Protein AF-A0A521LLM1-F1 (afdb_monomer_lite)

Structure (mmCIF, N/CA/C/O backbone):
data_AF-A0A521LLM1-F1
#
_entry.id   AF-A0A521LLM1-F1
#
loop_
_atom_site.group_PDB
_atom_site.id
_atom_site.type_symbol
_atom_site.label_atom_id
_atom_site.label_alt_id
_atom_site.label_comp_id
_atom_site.label_asym_id
_atom_site.label_entity_id
_atom_site.label_seq_id
_atom_site.pdbx_PDB_ins_code
_atom_site.Cartn_x
_atom_site.Cartn_y
_atom_site.Cartn_z
_atom_site.occupancy
_atom_site.B_iso_or_equiv
_atom_site.auth_seq_id
_atom_site.auth_comp_id
_atom_site.auth_asym_id
_atom_site.auth_atom_id
_atom_site.pdbx_PDB_model_num
ATOM 1 N N . MET A 1 1 ? -13.647 39.455 -6.772 1.00 45.31 1 MET A N 1
ATOM 2 C CA . MET A 1 1 ? -14.252 38.126 -6.543 1.00 45.31 1 MET A CA 1
ATOM 3 C C . MET A 1 1 ? -13.423 37.092 -7.278 1.00 45.31 1 MET A C 1
ATOM 5 O O . MET A 1 1 ? -13.362 37.186 -8.492 1.00 45.31 1 MET A O 1
ATOM 9 N N . ALA A 1 2 ? -12.785 36.170 -6.558 1.00 44.16 2 ALA A N 1
ATOM 10 C CA . ALA A 1 2 ? -12.483 34.807 -7.012 1.00 44.16 2 ALA A CA 1
ATOM 11 C C . ALA A 1 2 ? -11.759 34.092 -5.862 1.00 44.16 2 ALA A C 1
ATOM 13 O O . ALA A 1 2 ? -10.564 34.276 -5.654 1.00 44.16 2 ALA A O 1
ATOM 14 N N . VAL A 1 3 ? -12.512 33.335 -5.066 1.00 44.16 3 VAL A N 1
ATOM 15 C CA . VAL A 1 3 ? -11.951 32.406 -4.084 1.00 44.16 3 VAL A CA 1
ATOM 16 C C . VAL A 1 3 ? -11.579 31.159 -4.876 1.00 44.16 3 VAL A C 1
ATOM 18 O O . VAL A 1 3 ? -12.461 30.400 -5.274 1.00 44.16 3 VAL A O 1
ATOM 21 N N . ALA A 1 4 ? -10.297 30.978 -5.184 1.00 46.44 4 ALA A N 1
ATOM 22 C CA . ALA A 1 4 ? -9.822 29.734 -5.771 1.00 46.44 4 ALA A CA 1
ATOM 23 C C . ALA A 1 4 ? -9.802 28.676 -4.662 1.00 46.44 4 ALA A C 1
ATOM 25 O O . ALA A 1 4 ? -8.832 28.542 -3.920 1.00 46.44 4 ALA A O 1
ATOM 26 N N . ALA A 1 5 ? -10.923 27.973 -4.503 1.00 47.66 5 ALA A N 1
ATOM 27 C CA . ALA A 1 5 ? -10.981 26.766 -3.702 1.00 47.66 5 ALA A CA 1
ATOM 28 C C . ALA A 1 5 ? -10.036 25.746 -4.347 1.00 47.66 5 ALA A C 1
ATOM 30 O O . ALA A 1 5 ? -10.317 25.222 -5.425 1.00 47.66 5 ALA A O 1
ATOM 31 N N . ALA A 1 6 ? -8.895 25.503 -3.703 1.00 44.62 6 ALA A N 1
ATOM 32 C CA . ALA A 1 6 ? -8.033 24.381 -4.022 1.00 44.62 6 ALA A CA 1
ATOM 33 C C . ALA A 1 6 ? -8.819 23.102 -3.718 1.00 44.62 6 ALA A C 1
ATOM 35 O O . ALA A 1 6 ? -8.839 22.607 -2.592 1.00 44.62 6 ALA A O 1
ATOM 36 N N . ALA A 1 7 ? -9.536 22.604 -4.722 1.00 44.50 7 ALA A N 1
ATOM 37 C CA . ALA A 1 7 ? -10.058 21.257 -4.709 1.00 44.50 7 ALA A CA 1
ATOM 38 C C . ALA A 1 7 ? -8.840 20.333 -4.653 1.00 44.50 7 ALA A C 1
ATOM 40 O O . ALA A 1 7 ? -8.140 20.149 -5.649 1.00 44.50 7 ALA A O 1
ATOM 41 N N . ALA A 1 8 ? -8.557 19.807 -3.462 1.00 44.53 8 ALA A N 1
ATOM 42 C CA . ALA A 1 8 ? -7.682 18.666 -3.290 1.00 44.53 8 ALA A CA 1
ATOM 43 C C . ALA A 1 8 ? -8.292 17.524 -4.106 1.00 44.53 8 ALA A C 1
ATOM 45 O O . ALA A 1 8 ? -9.218 16.840 -3.670 1.00 44.53 8 ALA A O 1
ATOM 46 N N . VAL A 1 9 ? -7.826 17.387 -5.344 1.00 39.69 9 VAL A N 1
ATOM 47 C CA . VAL A 1 9 ? -8.092 16.236 -6.192 1.00 39.69 9 VAL A CA 1
ATOM 48 C C . VAL A 1 9 ? -7.537 15.039 -5.436 1.00 39.69 9 VAL A C 1
ATOM 50 O O . VAL A 1 9 ? -6.327 14.803 -5.424 1.00 39.69 9 VAL A O 1
ATOM 53 N N . LEU A 1 10 ? -8.428 14.299 -4.767 1.00 47.03 10 LEU A N 1
ATOM 54 C CA . LEU A 1 10 ? -8.182 12.915 -4.388 1.00 47.03 10 LEU A CA 1
ATOM 55 C C . LEU A 1 10 ? -7.983 12.149 -5.692 1.00 47.03 10 LEU A C 1
ATOM 57 O O . LEU A 1 10 ? -8.902 11.564 -6.259 1.00 47.03 10 LEU A O 1
ATOM 61 N N . SER A 1 11 ? -6.752 12.214 -6.180 1.00 41.59 11 SER A N 1
ATOM 62 C CA . SER A 1 11 ? -6.236 11.451 -7.299 1.00 41.59 11 SER A CA 1
ATOM 63 C C . SER A 1 11 ? -6.024 10.031 -6.791 1.00 41.59 11 SER A C 1
ATOM 65 O O . SER A 1 11 ? -4.894 9.571 -6.641 1.00 41.59 11 SER A O 1
ATOM 67 N N . GLY A 1 12 ? -7.121 9.347 -6.454 1.00 43.66 12 GLY A N 1
ATOM 68 C CA . GLY A 1 12 ? -7.130 7.899 -6.340 1.00 43.66 12 GLY A CA 1
ATOM 69 C C . GLY A 1 12 ? -6.801 7.363 -7.723 1.00 43.66 12 GLY A C 1
ATOM 70 O O . GLY A 1 12 ? -7.693 7.169 -8.542 1.00 43.66 12 GLY A O 1
ATOM 71 N N . SER A 1 13 ? -5.505 7.259 -8.021 1.00 41.56 13 SER A N 1
ATOM 72 C CA . SER A 1 13 ? -5.014 6.765 -9.300 1.00 41.56 13 SER A CA 1
ATOM 73 C C . SER A 1 13 ? -5.623 5.380 -9.520 1.00 41.56 13 SER A C 1
ATOM 75 O O . SER A 1 13 ? -5.412 4.516 -8.666 1.00 41.56 13 SER A O 1
ATOM 77 N N . PRO A 1 14 ? -6.338 5.134 -10.633 1.00 42.03 14 PRO A N 1
ATOM 78 C CA . PRO A 1 14 ? -6.913 3.820 -10.925 1.00 42.03 14 PRO A CA 1
ATOM 79 C C . PRO A 1 14 ? -5.849 2.711 -10.970 1.00 42.03 14 PRO A C 1
ATOM 81 O O . PRO A 1 14 ? -6.168 1.567 -10.674 1.00 42.03 14 PRO A O 1
ATOM 84 N N . ALA A 1 15 ? -4.575 3.066 -11.183 1.00 49.22 15 ALA A N 1
ATOM 85 C CA . ALA A 1 15 ? -3.435 2.156 -11.067 1.00 49.22 15 ALA A CA 1
ATOM 86 C C . ALA A 1 15 ? -3.388 1.399 -9.723 1.00 49.22 15 ALA A C 1
ATOM 88 O O . ALA A 1 15 ? -3.118 0.206 -9.700 1.00 49.22 15 ALA A O 1
ATOM 89 N N . ALA A 1 16 ? -3.735 2.055 -8.608 1.00 50.44 16 ALA A N 1
ATOM 90 C CA . ALA A 1 16 ? -3.712 1.421 -7.288 1.00 50.44 16 ALA A CA 1
ATOM 91 C C . ALA A 1 16 ? -4.812 0.357 -7.124 1.00 50.44 16 ALA A C 1
ATOM 93 O O . ALA A 1 16 ? -4.648 -0.608 -6.384 1.00 50.44 16 ALA A O 1
ATOM 94 N N . ALA A 1 17 ? -5.953 0.534 -7.796 1.00 48.75 17 ALA A N 1
ATOM 95 C CA . ALA A 1 17 ? -7.038 -0.441 -7.764 1.00 48.75 17 ALA A CA 1
ATOM 96 C C . ALA A 1 17 ? -6.733 -1.669 -8.640 1.00 48.75 17 ALA A C 1
ATOM 98 O O . ALA A 1 17 ? -7.303 -2.729 -8.391 1.00 48.75 17 ALA A O 1
ATOM 99 N N . GLU A 1 18 ? -5.829 -1.547 -9.617 1.00 54.41 18 GLU A N 1
ATOM 100 C CA . GLU A 1 18 ? -5.413 -2.633 -10.516 1.00 54.41 18 GLU A CA 1
ATOM 101 C C . GLU A 1 18 ? -4.160 -3.390 -10.041 1.00 54.41 18 GLU A C 1
ATOM 103 O O . GLU A 1 18 ? -3.900 -4.501 -10.508 1.00 54.41 18 GLU A O 1
ATOM 108 N N . ASP A 1 19 ? -3.408 -2.847 -9.079 1.00 68.25 19 ASP A N 1
ATOM 109 C CA . ASP A 1 19 ? -2.218 -3.490 -8.519 1.00 68.25 19 ASP A CA 1
ATOM 110 C C . ASP A 1 19 ? -2.588 -4.750 -7.707 1.00 68.25 19 ASP A C 1
ATOM 112 O O . ASP A 1 19 ? -2.953 -4.711 -6.526 1.00 68.25 19 ASP A O 1
ATOM 116 N N . ARG A 1 20 ? -2.495 -5.918 -8.355 1.00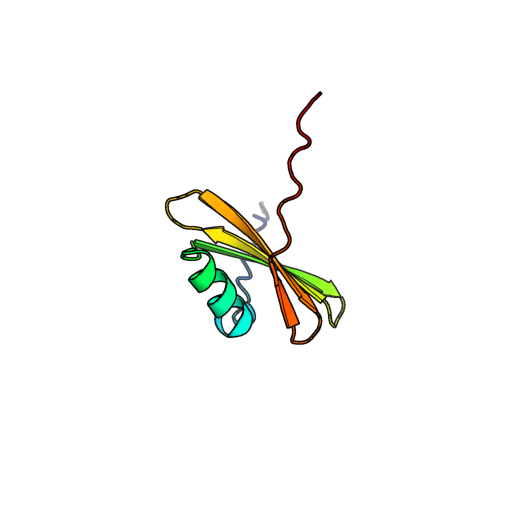 78.31 20 ARG A N 1
ATOM 117 C CA . ARG A 1 20 ? -2.810 -7.235 -7.768 1.00 78.31 20 ARG A CA 1
ATOM 118 C C . ARG A 1 20 ? -1.952 -7.550 -6.534 1.00 78.31 20 ARG A C 1
ATOM 120 O O . ARG A 1 20 ? -2.421 -8.198 -5.598 1.00 78.31 20 ARG A O 1
ATOM 127 N N . GLU A 1 21 ? -0.712 -7.067 -6.524 1.00 80.19 21 GLU A N 1
ATOM 128 C CA . GLU A 1 21 ? 0.215 -7.140 -5.390 1.00 80.19 21 GLU A CA 1
ATOM 129 C C . GLU A 1 21 ? -0.298 -6.330 -4.188 1.00 80.19 21 GLU A C 1
ATOM 131 O O . GLU A 1 21 ? -0.345 -6.842 -3.066 1.00 80.19 21 GLU A O 1
ATOM 136 N N . LEU A 1 22 ? -0.770 -5.099 -4.422 1.00 81.31 22 LEU A N 1
ATOM 137 C CA . LEU A 1 22 ? -1.337 -4.244 -3.379 1.00 81.31 22 LEU A CA 1
ATOM 138 C C . LEU A 1 22 ? -2.559 -4.909 -2.738 1.00 81.31 22 LEU A C 1
ATOM 140 O O . LEU A 1 22 ? -2.633 -5.014 -1.513 1.00 81.31 22 LEU A O 1
ATOM 144 N N . GLN A 1 23 ? -3.485 -5.424 -3.552 1.00 82.56 23 GLN A N 1
ATOM 145 C CA . GLN A 1 23 ? -4.670 -6.128 -3.054 1.00 82.56 23 GLN A CA 1
ATOM 146 C C . GLN A 1 23 ? -4.305 -7.369 -2.223 1.00 82.56 23 GLN A C 1
ATOM 148 O O . GLN A 1 23 ? -4.881 -7.584 -1.159 1.00 82.56 23 GLN A O 1
ATOM 153 N N . SER A 1 24 ? -3.308 -8.147 -2.659 1.00 85.88 24 SER A N 1
ATOM 154 C CA . SER A 1 24 ? -2.801 -9.318 -1.924 1.00 85.88 24 SER A CA 1
ATOM 155 C C . SER A 1 24 ? -2.252 -8.944 -0.544 1.00 85.88 24 SER A C 1
ATOM 157 O O . SER A 1 24 ? -2.484 -9.647 0.441 1.00 85.88 24 SER A O 1
ATOM 159 N N . ILE A 1 25 ? -1.548 -7.813 -0.436 1.00 85.81 25 ILE A N 1
ATOM 160 C CA . ILE A 1 25 ? -1.058 -7.314 0.854 1.00 85.81 25 ILE A CA 1
ATOM 161 C C . ILE A 1 25 ? -2.228 -6.902 1.747 1.00 85.81 25 ILE A C 1
ATOM 163 O O . ILE A 1 25 ? -2.233 -7.247 2.927 1.00 85.81 25 ILE A O 1
ATOM 167 N N . LEU A 1 26 ? -3.218 -6.190 1.210 1.00 86.75 26 LEU A N 1
ATOM 168 C CA . LEU A 1 26 ? -4.379 -5.739 1.978 1.00 86.75 26 LEU A CA 1
ATOM 169 C C . LEU A 1 26 ? -5.211 -6.908 2.517 1.00 86.75 26 LEU A C 1
ATOM 171 O O . LEU A 1 26 ? -5.563 -6.900 3.699 1.00 86.75 26 LEU A O 1
ATOM 175 N N . ASP A 1 27 ? -5.436 -7.934 1.696 1.00 87.81 27 ASP A N 1
ATOM 176 C CA . ASP A 1 27 ? -6.134 -9.163 2.084 1.00 87.81 27 ASP A CA 1
ATOM 177 C C . ASP A 1 27 ? -5.407 -9.887 3.229 1.00 87.81 27 ASP A C 1
ATOM 179 O O . ASP A 1 27 ? -5.991 -10.144 4.283 1.00 87.81 27 ASP A O 1
ATOM 183 N N . LYS A 1 28 ? -4.082 -10.065 3.108 1.00 87.00 28 LYS A N 1
ATOM 184 C CA . LYS A 1 28 ? -3.236 -10.630 4.177 1.00 87.00 28 LYS A CA 1
ATOM 185 C C . LYS A 1 28 ? -3.274 -9.825 5.478 1.00 87.00 28 LYS A C 1
ATOM 187 O O . LYS A 1 28 ? -2.985 -10.370 6.540 1.00 87.00 28 LYS A O 1
ATOM 192 N N . GLN A 1 29 ? -3.571 -8.527 5.410 1.00 84.88 29 GLN A N 1
ATOM 193 C CA . GLN A 1 29 ? -3.695 -7.652 6.579 1.00 84.88 29 GLN A CA 1
ATOM 194 C C . GLN A 1 29 ? -5.132 -7.532 7.100 1.00 84.88 29 GLN A C 1
ATOM 196 O O . GLN A 1 29 ? -5.361 -6.754 8.029 1.00 84.88 29 GLN A O 1
ATOM 201 N N . ALA A 1 30 ? -6.088 -8.266 6.514 1.00 86.81 30 ALA A N 1
ATOM 202 C CA . ALA A 1 30 ? -7.518 -8.118 6.773 1.00 86.81 30 ALA A CA 1
ATOM 203 C C . ALA A 1 30 ? -7.963 -6.640 6.712 1.00 86.81 30 ALA A C 1
ATOM 205 O O . ALA A 1 30 ? -8.761 -6.168 7.524 1.00 86.81 30 ALA A O 1
ATOM 206 N N . CYS A 1 31 ? -7.387 -5.884 5.773 1.00 86.25 31 CYS A N 1
ATOM 207 C CA . CYS A 1 31 ? -7.619 -4.459 5.604 1.00 86.25 31 CYS A CA 1
ATOM 208 C C . CYS A 1 31 ? -8.505 -4.213 4.386 1.00 86.25 31 CYS A C 1
ATOM 210 O O . CYS A 1 31 ? -8.087 -4.410 3.249 1.00 86.25 31 CYS A O 1
ATOM 212 N N . VAL A 1 32 ? -9.712 -3.702 4.619 1.00 87.12 32 VAL A N 1
ATOM 213 C CA . VAL A 1 32 ? -10.549 -3.156 3.546 1.00 87.12 32 VAL A CA 1
ATOM 214 C C . VAL A 1 32 ? -10.172 -1.692 3.359 1.00 87.12 32 VAL A C 1
ATOM 216 O O . VAL A 1 32 ? -10.383 -0.889 4.268 1.00 87.12 32 VAL A O 1
ATOM 219 N N . ALA A 1 33 ? -9.602 -1.340 2.207 1.00 83.88 33 ALA A N 1
ATOM 220 C CA . ALA A 1 33 ? -9.203 0.034 1.919 1.00 83.88 33 ALA A CA 1
ATOM 221 C C . ALA A 1 33 ? -10.422 0.973 1.896 1.00 83.88 33 ALA A C 1
ATOM 223 O O . ALA A 1 33 ? -11.349 0.796 1.111 1.00 83.88 33 ALA A O 1
ATOM 224 N N . GLU A 1 34 ? -10.413 1.984 2.761 1.00 87.00 34 GLU A N 1
ATOM 225 C CA . GLU A 1 34 ? -11.370 3.094 2.747 1.00 87.00 34 GLU A CA 1
ATOM 226 C C . GLU A 1 34 ? -10.832 4.273 1.933 1.00 87.00 34 GLU A C 1
ATOM 228 O O . GLU A 1 34 ? -11.563 4.899 1.168 1.00 87.00 34 GLU A O 1
ATOM 233 N N . ARG A 1 35 ? -9.535 4.564 2.089 1.00 84.44 35 ARG A N 1
ATOM 234 C CA . ARG A 1 35 ? -8.803 5.569 1.313 1.00 84.44 35 ARG A CA 1
ATOM 235 C C . ARG A 1 35 ? -7.431 5.038 0.943 1.00 84.44 35 ARG A C 1
ATOM 237 O O . ARG A 1 35 ? -6.799 4.370 1.755 1.00 84.44 35 ARG A O 1
ATOM 244 N N . ILE A 1 36 ? -6.977 5.372 -0.258 1.00 85.94 36 ILE A N 1
ATOM 245 C CA . ILE A 1 36 ? -5.645 5.040 -0.762 1.00 85.94 36 ILE A CA 1
ATOM 246 C C . ILE A 1 36 ? -5.015 6.339 -1.263 1.00 85.94 36 ILE A C 1
ATOM 248 O O . ILE A 1 36 ? -5.512 6.940 -2.215 1.00 85.94 36 ILE A O 1
ATOM 252 N N . GLY A 1 37 ? -3.947 6.783 -0.606 1.00 86.81 37 GLY A N 1
ATOM 253 C CA . GLY A 1 37 ? -3.042 7.811 -1.108 1.00 86.81 37 GLY A CA 1
ATOM 254 C C . GLY A 1 37 ? -1.933 7.154 -1.920 1.00 86.81 37 GLY A C 1
ATOM 255 O O . GLY A 1 37 ? -1.393 6.138 -1.495 1.00 86.81 37 GLY A O 1
ATOM 256 N N . ARG A 1 38 ? -1.606 7.705 -3.089 1.00 86.69 38 ARG A N 1
ATOM 257 C CA . ARG A 1 38 ? -0.481 7.262 -3.919 1.00 86.69 38 ARG A CA 1
ATOM 258 C C . ARG A 1 38 ? 0.511 8.409 -4.036 1.00 86.69 38 ARG A C 1
ATOM 260 O O . ARG A 1 38 ? 0.132 9.499 -4.456 1.00 86.69 38 ARG A O 1
ATOM 267 N N . THR A 1 39 ? 1.765 8.128 -3.730 1.00 86.50 39 THR A N 1
ATOM 268 C CA . THR A 1 39 ? 2.875 9.072 -3.802 1.00 86.50 39 THR A CA 1
ATOM 269 C C . THR A 1 39 ? 3.968 8.454 -4.654 1.00 86.50 39 THR A C 1
ATOM 271 O O . THR A 1 39 ? 4.580 7.459 -4.274 1.00 86.50 39 THR A O 1
ATOM 274 N N . GLU A 1 40 ? 4.211 9.023 -5.828 1.00 86.31 40 GLU A N 1
ATOM 275 C CA . GLU A 1 40 ? 5.321 8.604 -6.679 1.00 86.31 40 GLU A CA 1
ATOM 276 C C . GLU A 1 40 ? 6.615 9.226 -6.142 1.00 86.31 40 GLU A C 1
ATOM 278 O O . GLU A 1 40 ? 6.745 10.447 -6.075 1.00 86.31 40 GLU A O 1
ATOM 283 N N . LEU A 1 41 ? 7.545 8.382 -5.691 1.00 83.75 41 LEU A N 1
ATOM 284 C CA . LEU A 1 41 ? 8.843 8.807 -5.160 1.00 83.75 41 LEU A CA 1
ATOM 285 C C . LEU A 1 41 ? 9.908 8.840 -6.263 1.00 83.75 41 LEU A C 1
ATOM 287 O O . LEU A 1 41 ? 10.840 9.638 -6.204 1.00 83.75 41 LEU A O 1
ATOM 291 N N . SER A 1 42 ? 9.780 7.969 -7.265 1.00 85.06 42 SER A N 1
ATOM 292 C CA . SER A 1 42 ? 10.593 7.969 -8.483 1.00 85.06 42 SER A CA 1
ATOM 293 C C . SER A 1 42 ? 9.875 7.213 -9.604 1.00 85.06 42 SER A C 1
ATOM 295 O O . SER A 1 42 ? 8.835 6.602 -9.366 1.00 85.06 42 SER A O 1
ATOM 297 N N . SER A 1 43 ? 10.465 7.178 -10.803 1.00 82.56 43 SER A N 1
ATOM 298 C CA . SER A 1 43 ? 9.926 6.438 -11.954 1.00 82.56 43 SER A CA 1
ATOM 299 C C . SER A 1 43 ? 9.724 4.941 -11.703 1.00 82.56 43 SER A C 1
ATOM 301 O O . SER A 1 43 ? 8.961 4.307 -12.423 1.00 82.56 43 SER A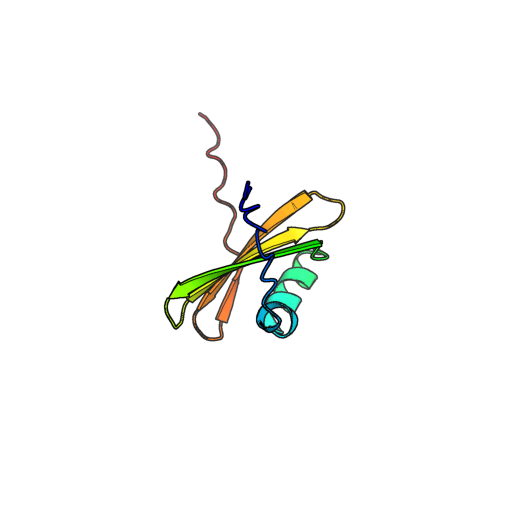 O 1
ATOM 303 N N . THR A 1 44 ? 10.402 4.372 -10.704 1.00 82.81 44 THR A N 1
ATOM 304 C CA . THR A 1 44 ? 10.274 2.961 -10.321 1.00 82.81 44 THR A CA 1
ATOM 305 C C . THR A 1 44 ? 9.811 2.779 -8.882 1.00 82.81 44 THR A C 1
ATOM 307 O O . THR A 1 44 ? 9.671 1.647 -8.450 1.00 82.81 44 THR A O 1
ATOM 310 N N . VAL A 1 45 ? 9.579 3.841 -8.106 1.00 86.12 45 VAL A N 1
ATOM 311 C CA . VAL A 1 45 ? 9.208 3.709 -6.688 1.00 86.12 45 VAL A CA 1
ATOM 312 C C . VAL A 1 45 ? 7.926 4.467 -6.414 1.00 86.12 45 VAL A C 1
ATOM 314 O O . VAL A 1 45 ? 7.865 5.689 -6.552 1.00 86.12 45 VAL A O 1
ATOM 317 N N . VAL A 1 46 ? 6.920 3.737 -5.947 1.00 88.19 46 VAL A N 1
ATOM 318 C CA . VAL A 1 46 ? 5.602 4.262 -5.600 1.00 88.19 46 VAL A CA 1
ATOM 319 C C . VAL A 1 46 ? 5.279 3.875 -4.164 1.00 88.19 46 VAL A C 1
ATOM 321 O O . VAL A 1 46 ? 5.335 2.708 -3.794 1.00 88.19 46 VAL A O 1
ATOM 324 N N . ALA A 1 47 ? 4.918 4.853 -3.343 1.00 88.19 47 ALA A N 1
ATOM 325 C CA . ALA A 1 47 ? 4.387 4.633 -2.009 1.00 88.19 47 ALA A CA 1
ATOM 326 C C . ALA A 1 47 ? 2.857 4.733 -2.021 1.00 88.19 47 ALA A C 1
ATOM 328 O O . ALA A 1 47 ? 2.274 5.628 -2.6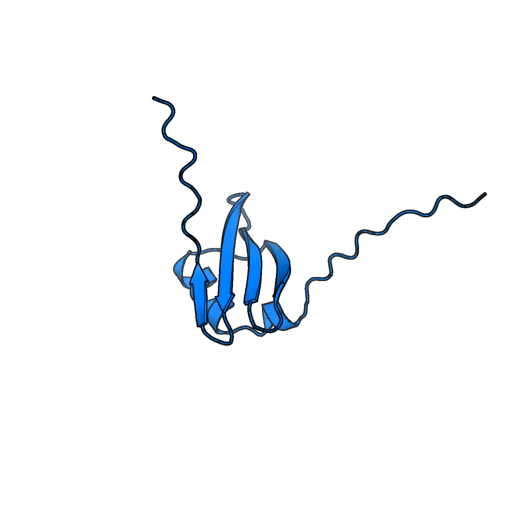30 1.00 88.19 47 ALA A O 1
ATOM 329 N N . TYR A 1 48 ? 2.214 3.821 -1.310 1.00 87.88 48 TYR A N 1
ATOM 330 C CA . TYR A 1 48 ? 0.783 3.746 -1.089 1.00 87.88 48 TYR A CA 1
ATOM 331 C C . TYR A 1 48 ? 0.493 3.878 0.405 1.00 87.88 48 TYR A C 1
ATOM 333 O O . TYR A 1 48 ? 0.985 3.098 1.220 1.00 87.88 48 TYR A O 1
ATOM 341 N N . GLU A 1 49 ? -0.341 4.842 0.768 1.00 89.25 49 GLU A N 1
ATOM 342 C CA . GLU A 1 49 ? -0.877 5.000 2.115 1.00 89.25 49 GLU A CA 1
ATOM 343 C C . GLU A 1 49 ? -2.339 4.572 2.127 1.00 89.25 49 GLU A C 1
ATOM 345 O O . GLU A 1 49 ? -3.220 5.260 1.614 1.00 89.25 49 GLU A O 1
ATOM 350 N N . VAL A 1 50 ? -2.609 3.410 2.708 1.00 88.50 50 VAL A N 1
ATOM 351 C CA . VAL A 1 50 ? -3.942 2.817 2.740 1.00 88.50 50 VAL A CA 1
ATOM 352 C C . VAL A 1 50 ? -4.545 2.979 4.123 1.00 88.50 50 VAL A C 1
ATOM 354 O O . VAL A 1 50 ? -4.030 2.451 5.102 1.00 88.50 50 VAL A O 1
ATOM 357 N N . THR A 1 51 ? -5.671 3.674 4.213 1.00 88.88 51 THR A N 1
ATOM 358 C CA . THR A 1 51 ? -6.471 3.756 5.436 1.00 88.88 51 THR A CA 1
ATOM 359 C C . THR A 1 51 ? -7.500 2.632 5.433 1.00 88.88 51 THR A C 1
ATOM 361 O O . THR A 1 51 ? -8.359 2.585 4.554 1.00 88.88 51 THR A O 1
ATOM 364 N N . CYS A 1 52 ? -7.423 1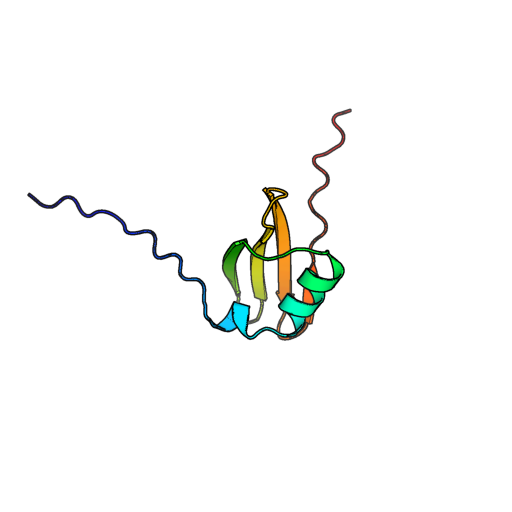.728 6.407 1.00 89.38 52 CYS A N 1
ATOM 365 C CA . CYS A 1 52 ? -8.341 0.605 6.558 1.00 89.38 52 CYS A CA 1
ATOM 366 C C . CYS A 1 52 ? -9.661 1.042 7.202 1.00 89.38 52 CYS A C 1
ATOM 368 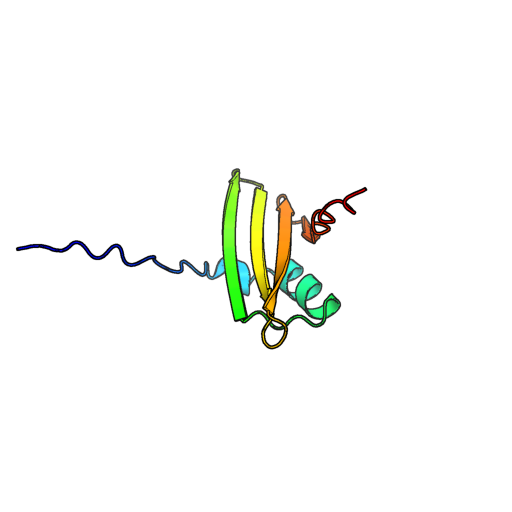O O . CYS A 1 52 ? -9.679 1.631 8.290 1.00 89.38 52 CYS A O 1
ATOM 370 N N . ARG A 1 53 ? -10.771 0.658 6.572 1.00 86.00 53 ARG A N 1
ATOM 371 C CA . ARG A 1 53 ? -12.134 0.888 7.054 1.00 86.00 53 ARG A CA 1
ATOM 372 C C . ARG A 1 53 ? -12.351 0.274 8.434 1.00 86.00 53 ARG A C 1
ATOM 374 O O . ARG A 1 53 ? -11.843 -0.805 8.739 1.00 86.00 53 ARG A O 1
ATOM 381 N N . GLY A 1 54 ? -13.117 0.963 9.276 1.00 83.12 54 GLY A N 1
ATOM 382 C CA . GLY A 1 54 ? -13.575 0.478 10.585 1.00 83.12 54 GLY A CA 1
ATOM 383 C C . GLY A 1 54 ? -12.523 0.478 11.699 1.00 83.12 54 GLY A C 1
ATOM 384 O O . GLY A 1 54 ? -12.877 0.650 12.858 1.00 83.12 54 GLY A O 1
ATOM 385 N N . SER A 1 55 ? -11.237 0.341 11.367 1.00 79.12 55 SER A N 1
ATOM 386 C CA . SER A 1 55 ? -10.144 0.375 12.350 1.00 79.12 55 SER A CA 1
ATOM 387 C C . SER A 1 55 ? -9.371 1.695 12.369 1.00 79.12 55 SER A C 1
ATOM 389 O O . SER A 1 55 ? -8.619 1.932 13.311 1.00 79.12 55 SER A O 1
ATOM 391 N N . GLY A 1 56 ? -9.491 2.521 11.320 1.00 80.81 56 GLY A N 1
ATOM 392 C CA . GLY A 1 56 ? -8.680 3.733 11.150 1.00 80.81 56 GLY A CA 1
ATOM 393 C C . GLY A 1 56 ? -7.179 3.448 11.008 1.00 80.81 56 GLY A C 1
ATOM 394 O O . GLY A 1 56 ? -6.358 4.360 11.068 1.00 80.81 56 GLY A O 1
ATOM 395 N N . ARG A 1 57 ? -6.783 2.177 10.845 1.00 85.62 57 ARG A N 1
ATOM 396 C CA . ARG A 1 57 ? -5.379 1.792 10.709 1.00 85.62 57 ARG A CA 1
ATOM 397 C C . ARG A 1 57 ? -4.865 2.237 9.348 1.00 85.62 57 ARG A C 1
ATOM 399 O O . ARG A 1 57 ? -5.384 1.813 8.326 1.00 85.62 57 ARG A O 1
ATOM 406 N N . VAL A 1 58 ? -3.799 3.025 9.345 1.00 86.69 58 VAL A N 1
ATOM 407 C CA . VAL A 1 58 ? -3.028 3.332 8.137 1.00 86.69 58 VAL A CA 1
ATOM 408 C C . VAL A 1 58 ? -1.956 2.262 7.900 1.00 86.69 58 VAL A C 1
ATOM 410 O O . VAL A 1 58 ? -1.235 1.877 8.831 1.00 86.69 58 VAL A O 1
ATOM 413 N N . LEU A 1 59 ? -1.877 1.759 6.673 1.00 87.12 59 LEU A N 1
ATOM 414 C CA . LEU A 1 59 ? -0.845 0.867 6.163 1.00 87.12 59 LEU A CA 1
ATOM 415 C C . LEU A 1 59 ? -0.035 1.611 5.108 1.00 87.12 59 LEU A C 1
ATOM 417 O O . LEU A 1 59 ? -0.596 2.105 4.136 1.00 87.12 59 LEU A O 1
ATOM 421 N N . THR A 1 60 ? 1.280 1.635 5.277 1.00 88.94 60 THR A N 1
ATOM 422 C CA . THR A 1 60 ? 2.197 2.156 4.265 1.00 88.94 60 THR A CA 1
ATOM 423 C C . THR A 1 60 ? 2.760 0.981 3.479 1.00 88.94 60 THR A C 1
ATOM 425 O O . THR A 1 60 ? 3.305 0.035 4.054 1.00 88.94 60 THR A O 1
ATOM 428 N N . ILE A 1 61 ? 2.594 1.003 2.165 1.00 89.00 61 ILE A N 1
ATOM 429 C CA . ILE A 1 61 ? 3.044 -0.036 1.241 1.00 89.00 61 ILE A CA 1
ATOM 430 C C . ILE A 1 61 ? 3.915 0.652 0.204 1.00 89.00 61 ILE A C 1
ATOM 432 O O . ILE A 1 61 ? 3.504 1.642 -0.378 1.00 89.00 61 ILE A O 1
ATOM 436 N N . VAL A 1 62 ? 5.128 0.166 -0.008 1.00 89.06 62 VAL A N 1
ATOM 437 C CA . VAL A 1 62 ? 6.044 0.721 -1.006 1.00 89.06 62 VAL A CA 1
ATOM 438 C C . VAL A 1 62 ? 6.250 -0.331 -2.075 1.00 89.06 62 VAL A C 1
ATOM 440 O O . VAL A 1 62 ? 6.588 -1.471 -1.761 1.00 89.06 62 VAL A O 1
ATOM 443 N N . CYS A 1 63 ? 6.027 0.063 -3.318 1.00 87.12 63 CYS A N 1
ATOM 444 C CA . CYS A 1 63 ? 6.257 -0.744 -4.498 1.00 87.12 63 CYS A CA 1
ATOM 445 C C . CYS A 1 63 ? 7.493 -0.224 -5.221 1.00 87.12 63 CYS A C 1
ATOM 447 O O . CYS A 1 63 ? 7.605 0.976 -5.484 1.00 87.12 63 CYS A O 1
ATOM 449 N N . VAL A 1 64 ? 8.425 -1.129 -5.501 1.00 87.81 64 VAL A N 1
ATOM 450 C CA . VAL A 1 64 ? 9.619 -0.875 -6.303 1.00 87.81 64 VAL A CA 1
ATOM 451 C C . VAL A 1 64 ? 9.491 -1.711 -7.567 1.00 87.81 64 VAL A C 1
ATOM 453 O O . VAL A 1 64 ? 9.536 -2.937 -7.508 1.00 87.81 64 VAL A O 1
ATOM 456 N N . ASP A 1 65 ? 9.324 -1.037 -8.699 1.00 83.62 65 ASP A N 1
ATOM 457 C CA . ASP A 1 65 ? 8.983 -1.620 -9.990 1.00 83.62 65 ASP A CA 1
ATOM 458 C C . ASP A 1 65 ? 7.681 -2.433 -9.890 1.00 83.62 65 ASP A C 1
ATOM 460 O O . ASP A 1 65 ? 6.598 -1.851 -9.845 1.00 83.62 65 ASP A O 1
ATOM 464 N N . THR A 1 66 ? 7.788 -3.754 -9.781 1.00 77.38 66 THR A N 1
ATOM 465 C CA . THR A 1 66 ? 6.670 -4.700 -9.672 1.00 77.38 66 THR A CA 1
ATOM 466 C C . THR A 1 66 ? 6.589 -5.411 -8.318 1.00 77.38 66 THR A C 1
ATOM 468 O O . THR A 1 66 ? 5.632 -6.146 -8.092 1.00 77.38 66 THR A O 1
ATOM 471 N N . ASP A 1 67 ? 7.555 -5.203 -7.413 1.00 81.06 67 ASP A N 1
ATOM 472 C CA . ASP A 1 67 ? 7.580 -5.822 -6.080 1.00 81.06 67 ASP A CA 1
ATOM 473 C C . ASP A 1 67 ? 7.031 -4.844 -5.036 1.00 81.06 67 ASP A C 1
ATOM 475 O O . ASP A 1 67 ? 7.611 -3.783 -4.782 1.00 81.06 67 ASP A O 1
ATOM 479 N N . CYS A 1 68 ? 5.910 -5.202 -4.409 1.00 85.31 68 CYS A N 1
ATOM 480 C CA . CYS A 1 68 ? 5.308 -4.412 -3.344 1.00 85.31 68 CYS A CA 1
ATOM 481 C C . CYS A 1 68 ? 5.595 -5.007 -1.966 1.00 85.31 68 CYS A C 1
ATOM 483 O O . CYS A 1 68 ? 5.368 -6.185 -1.680 1.00 85.31 68 CYS A O 1
ATOM 485 N N . ARG A 1 69 ? 6.019 -4.153 -1.034 1.00 84.94 69 ARG A N 1
ATOM 486 C CA . ARG A 1 69 ? 6.272 -4.528 0.358 1.00 84.94 69 ARG A CA 1
ATOM 487 C C . ARG A 1 69 ? 5.528 -3.593 1.288 1.00 84.94 69 ARG A C 1
ATOM 489 O O . ARG A 1 69 ? 5.640 -2.370 1.201 1.00 84.94 69 ARG A O 1
ATOM 496 N N . ARG A 1 70 ? 4.811 -4.169 2.253 1.00 86.75 70 ARG A N 1
ATOM 497 C CA . ARG A 1 70 ? 4.335 -3.400 3.402 1.00 86.75 70 ARG A CA 1
ATOM 498 C C . ARG A 1 70 ? 5.553 -2.889 4.164 1.00 86.75 70 ARG A C 1
ATOM 500 O O . ARG A 1 70 ? 6.375 -3.689 4.608 1.00 86.75 70 ARG A O 1
ATOM 507 N N . GLN A 1 71 ? 5.625 -1.581 4.360 1.00 84.75 71 GLN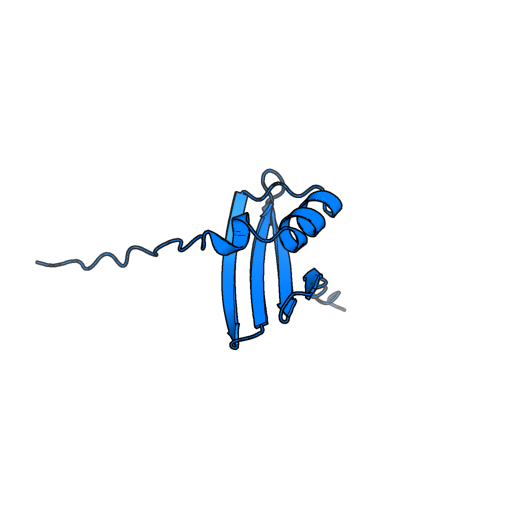 A N 1
ATOM 508 C CA . GLN A 1 71 ? 6.600 -1.024 5.276 1.00 84.75 71 GLN A CA 1
ATOM 509 C C . GLN A 1 71 ? 6.150 -1.334 6.707 1.00 84.75 71 GLN A C 1
ATOM 511 O O . GLN A 1 71 ? 4.972 -1.127 7.042 1.00 84.75 71 GLN A O 1
ATOM 516 N N . PRO A 1 72 ? 7.042 -1.866 7.564 1.00 69.38 72 PRO A N 1
ATOM 517 C CA . PRO A 1 72 ? 6.760 -1.882 8.987 1.00 69.38 72 PRO A CA 1
ATOM 518 C C . PRO A 1 72 ? 6.451 -0.437 9.368 1.00 69.38 72 PRO A C 1
ATOM 520 O O . PRO A 1 72 ? 7.157 0.478 8.938 1.00 69.38 72 PRO A O 1
ATOM 523 N N . ARG A 1 73 ? 5.364 -0.214 10.121 1.00 61.53 73 ARG A N 1
ATOM 524 C CA . ARG A 1 73 ? 5.197 1.110 10.720 1.00 61.53 73 ARG A CA 1
ATOM 525 C C . ARG A 1 73 ? 6.510 1.400 11.446 1.00 61.53 73 ARG A C 1
ATOM 527 O O . ARG A 1 73 ? 7.008 0.464 12.087 1.00 61.53 73 ARG A O 1
ATOM 534 N N . PRO A 1 74 ? 7.071 2.618 11.353 1.00 53.56 74 PRO A N 1
ATOM 535 C CA . PRO A 1 74 ? 8.013 3.013 12.380 1.00 53.56 74 PRO A CA 1
ATOM 536 C C . PRO A 1 74 ? 7.301 2.672 13.687 1.00 53.56 74 PRO A C 1
ATOM 538 O O . PRO A 1 74 ? 6.152 3.073 13.895 1.00 53.56 74 PRO A O 1
ATOM 541 N N . ARG A 1 75 ? 7.891 1.767 14.476 1.00 50.69 75 ARG A N 1
ATOM 542 C CA . ARG A 1 75 ? 7.541 1.720 15.886 1.00 50.69 75 ARG A CA 1
ATOM 543 C C . ARG A 1 75 ? 7.758 3.166 16.291 1.00 50.69 75 ARG A C 1
ATOM 545 O O . ARG A 1 75 ? 8.893 3.618 16.191 1.00 50.69 75 ARG A O 1
ATOM 552 N N . ASP A 1 76 ? 6.684 3.895 16.591 1.00 50.22 76 ASP A N 1
ATOM 553 C CA . ASP A 1 76 ? 6.800 5.006 17.520 1.00 50.22 76 ASP A CA 1
ATOM 554 C C . ASP A 1 76 ? 7.699 4.456 18.615 1.00 50.22 76 ASP A C 1
ATOM 556 O O . ASP A 1 76 ? 7.360 3.425 19.213 1.00 50.22 76 ASP A O 1
ATOM 560 N N . ASP A 1 77 ? 8.914 5.001 18.676 1.00 47.50 77 ASP A N 1
ATOM 561 C CA . ASP A 1 77 ? 9.913 4.648 19.657 1.00 47.50 77 ASP A CA 1
ATOM 562 C C . ASP A 1 77 ? 9.169 4.433 20.970 1.00 47.50 77 ASP A C 1
ATOM 564 O O . ASP A 1 77 ? 8.399 5.292 21.412 1.00 47.50 77 ASP A O 1
ATOM 568 N N . GLU A 1 78 ? 9.330 3.235 21.535 1.00 51.88 78 GLU A N 1
ATOM 569 C CA . GLU A 1 78 ? 9.126 3.043 22.958 1.00 51.88 78 GLU A CA 1
ATOM 570 C C . GLU A 1 78 ? 9.967 4.128 23.621 1.00 51.88 78 GLU A C 1
ATOM 572 O O . GLU A 1 78 ? 11.184 4.009 23.734 1.00 51.88 78 GLU A O 1
ATOM 577 N N . GLU A 1 79 ? 9.293 5.226 23.954 1.00 50.84 79 GLU A N 1
ATOM 578 C CA . GLU A 1 79 ? 9.764 6.272 24.829 1.00 50.84 79 GLU A CA 1
ATOM 579 C C . GLU A 1 79 ? 10.379 5.569 26.035 1.00 50.84 79 GLU A C 1
ATOM 581 O O . GLU A 1 79 ? 9.685 4.902 26.812 1.00 50.84 79 GLU A O 1
ATOM 586 N N . LYS A 1 80 ? 11.702 5.649 26.153 1.00 44.66 80 LYS A N 1
ATOM 587 C CA . LYS A 1 80 ? 12.387 5.284 27.379 1.00 44.66 80 LYS A CA 1
ATOM 588 C C . LYS A 1 80 ? 13.597 6.161 27.626 1.00 44.66 80 LYS A C 1
ATOM 590 O O . LYS A 1 80 ? 14.389 6.369 26.684 1.00 44.66 80 LYS A O 1
#

Foldseek 3Di:
DDDPPPPPPLCPPVVCVVLPQNVVVCVVVVFDFPHWDWDDPDPQKIWIWGQGPPPRDTWIWIGGNNDIDTDDPPPPPPPD

Sequence (80 aa):
MAVAAAAAVLSGSPAAAEDRELQSILDKQACVAERIGRTELSSTVVAYEVTCRGSGRVLTIVCVDTDCRRQPRPRDDEEK

Radius of gyration: 15.08 Å; chains: 1; bounding box: 27×49×39 Å

pLDDT: mean 72.64, std 18.1, range [39.69, 89.38]

Secondary structure (DSSP, 8-state):
-------------HHHHH-HHHHHHHHHTT--EEEEEEEEEETTEEEEEEEETTT--EEEEEEETTEEEEPPPP------